Protein AF-A0A7C4S8L9-F1 (afdb_monomer_lite)

Sequence (72 aa):
MAEAKLLNINGDEILLEISGTLCHTCGFADYLEDFVYEMERVTSDYVASLKNYEQIGDNKFIVKYKIEKTKF

Foldseek 3Di:
DKDKDFPDDDDFKTKIKIFDDDDPPPCPVVVLQVVQVVVCVVDVQKGKDWDDKDAPDDRIIITMITIDGDDD

pLDDT: mean 85.16, std 9.03, range [54.0, 94.88]

Secondary structure (DSSP, 8-state):
-EEEEEEEEETTEEEEEEEES--TTTTHHHHHHHHHHHHHHH-TTEEEEEEEEEEEETTEEEEEEEEEE---

Structure (mmCIF, N/CA/C/O backbone):
data_AF-A0A7C4S8L9-F1
#
_entry.id   AF-A0A7C4S8L9-F1
#
loop_
_atom_site.group_PDB
_atom_site.id
_atom_site.type_symbol
_atom_site.label_atom_id
_atom_site.label_alt_id
_atom_site.label_comp_id
_atom_site.label_asym_id
_atom_site.label_entity_id
_atom_site.label_seq_id
_atom_site.pdbx_PDB_ins_code
_atom_site.Cartn_x
_atom_site.Cartn_y
_atom_site.Cartn_z
_atom_site.occupancy
_atom_site.B_iso_or_equiv
_atom_site.auth_seq_id
_atom_site.auth_comp_id
_atom_site.auth_asym_id
_atom_site.auth_atom_id
_atom_site.pdbx_PDB_model_num
ATOM 1 N N . MET A 1 1 ? -0.084 4.268 -19.201 1.00 64.44 1 MET A N 1
ATOM 2 C CA . MET A 1 1 ? -1.191 3.837 -18.318 1.00 64.44 1 MET A CA 1
ATOM 3 C C . MET A 1 1 ? -0.577 3.072 -17.165 1.00 64.44 1 MET A C 1
ATOM 5 O O . MET A 1 1 ? 0.417 2.391 -17.398 1.00 64.44 1 MET A O 1
ATOM 9 N N . ALA A 1 2 ? -1.109 3.255 -15.960 1.00 79.31 2 ALA A N 1
ATOM 10 C CA . ALA A 1 2 ? -0.679 2.550 -14.762 1.00 79.31 2 ALA A CA 1
ATOM 11 C C . ALA A 1 2 ? -1.842 1.704 -14.238 1.00 79.31 2 ALA A C 1
ATOM 13 O O . ALA A 1 2 ? -2.999 2.111 -14.345 1.00 79.31 2 ALA A O 1
ATOM 14 N N . GLU A 1 3 ? -1.526 0.536 -13.707 1.00 85.94 3 GLU A N 1
ATOM 15 C CA . GLU A 1 3 ? -2.455 -0.409 -13.104 1.00 85.94 3 GLU A CA 1
ATOM 16 C C . GLU A 1 3 ? -2.004 -0.710 -11.676 1.00 85.94 3 GLU A C 1
ATOM 18 O O . GLU A 1 3 ? -0.807 -0.788 -11.398 1.00 85.94 3 GLU A O 1
ATOM 23 N N . ALA A 1 4 ? -2.967 -0.873 -10.773 1.00 88.88 4 ALA A N 1
ATOM 24 C CA . ALA A 1 4 ? -2.729 -1.292 -9.401 1.00 88.88 4 ALA A CA 1
ATOM 25 C C . ALA A 1 4 ? -3.456 -2.614 -9.160 1.00 88.88 4 ALA A C 1
ATOM 27 O O . ALA A 1 4 ? -4.653 -2.744 -9.420 1.00 88.88 4 ALA A O 1
ATOM 28 N N . LYS A 1 5 ? -2.724 -3.599 -8.654 1.00 92.12 5 LYS A N 1
ATOM 29 C CA . LYS A 1 5 ? -3.211 -4.936 -8.361 1.00 92.12 5 LYS A CA 1
ATOM 30 C C . LYS A 1 5 ? -3.035 -5.218 -6.881 1.00 92.12 5 LYS A C 1
ATOM 32 O O . LYS A 1 5 ? -1.926 -5.202 -6.357 1.00 92.12 5 LYS A O 1
ATOM 37 N N . LEU A 1 6 ? -4.140 -5.523 -6.213 1.00 92.69 6 LEU A N 1
ATOM 38 C CA . LEU A 1 6 ? -4.111 -5.998 -4.839 1.00 92.69 6 LEU A CA 1
ATOM 39 C C . LEU A 1 6 ? -3.500 -7.401 -4.799 1.00 92.69 6 LEU A C 1
ATOM 41 O O . LEU A 1 6 ? -4.066 -8.341 -5.359 1.00 92.69 6 LEU A O 1
ATOM 45 N N . LEU A 1 7 ? -2.339 -7.534 -4.161 1.00 93.12 7 LEU A N 1
ATOM 46 C CA . LEU A 1 7 ? -1.659 -8.817 -4.008 1.00 93.12 7 LEU A CA 1
ATOM 47 C C . LEU A 1 7 ? -2.105 -9.544 -2.746 1.00 93.12 7 LEU A C 1
ATOM 49 O O . LEU A 1 7 ? -2.305 -10.756 -2.782 1.00 93.12 7 LEU A O 1
ATOM 53 N N . ASN A 1 8 ? -2.211 -8.820 -1.628 1.00 92.62 8 ASN A N 1
ATOM 54 C CA . ASN A 1 8 ? -2.579 -9.411 -0.348 1.00 92.62 8 ASN A CA 1
ATOM 55 C C . ASN A 1 8 ? -3.143 -8.372 0.634 1.00 92.62 8 ASN A C 1
ATOM 57 O O . ASN A 1 8 ? -2.771 -7.199 0.575 1.00 92.62 8 ASN A O 1
ATOM 61 N N . ILE A 1 9 ? -3.990 -8.832 1.557 1.00 89.50 9 ILE A N 1
ATOM 62 C CA . ILE A 1 9 ? -4.426 -8.102 2.752 1.00 89.50 9 ILE A CA 1
ATOM 63 C C . ILE A 1 9 ? -4.271 -9.045 3.946 1.00 89.50 9 ILE A C 1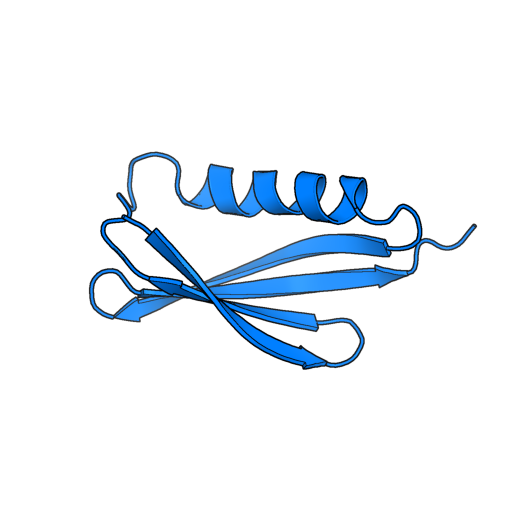
ATOM 65 O O . ILE A 1 9 ? -4.968 -10.054 4.032 1.00 89.50 9 ILE A O 1
ATOM 69 N N . ASN A 1 10 ? -3.385 -8.700 4.875 1.00 85.81 10 ASN A N 1
ATOM 70 C CA . ASN A 1 10 ? -3.112 -9.477 6.079 1.00 85.81 10 ASN A CA 1
ATOM 71 C C . ASN A 1 10 ? -3.316 -8.603 7.312 1.00 85.81 10 ASN A C 1
ATOM 73 O O . ASN A 1 10 ? -2.404 -7.881 7.688 1.00 85.81 10 ASN A O 1
ATOM 77 N N . GLY A 1 11 ? -4.480 -8.691 7.961 1.00 84.81 11 GLY A N 1
ATOM 78 C CA . GLY A 1 11 ? -4.739 -7.980 9.217 1.00 84.81 11 GLY A CA 1
ATOM 79 C C . GLY A 1 11 ? -4.529 -6.468 9.089 1.00 84.81 11 GLY A C 1
ATOM 80 O O . GLY A 1 11 ? -5.416 -5.770 8.605 1.00 84.81 11 GLY A O 1
ATOM 81 N N . ASP A 1 12 ? -3.364 -5.991 9.529 1.00 89.38 12 ASP A N 1
ATOM 82 C CA . ASP A 1 12 ? -2.916 -4.601 9.466 1.00 89.38 12 ASP A CA 1
ATOM 83 C C . ASP A 1 12 ? -2.018 -4.262 8.260 1.00 89.38 12 ASP A C 1
ATOM 85 O O . ASP A 1 12 ? -1.459 -3.175 8.223 1.00 89.38 12 ASP A O 1
ATOM 89 N N . GLU A 1 13 ? -1.869 -5.127 7.253 1.00 91.62 13 GLU A N 1
ATOM 90 C CA . GLU A 1 13 ? -1.014 -4.866 6.084 1.00 91.62 13 GLU A CA 1
ATOM 91 C C . GLU A 1 13 ? -1.734 -5.062 4.742 1.00 91.62 13 GLU A C 1
ATOM 93 O O . GLU A 1 13 ? -2.434 -6.053 4.529 1.00 91.62 13 GLU A O 1
ATOM 98 N N . ILE A 1 14 ? -1.491 -4.149 3.796 1.00 92.06 14 ILE A N 1
ATOM 99 C CA . ILE A 1 14 ? -1.884 -4.262 2.384 1.00 92.06 14 ILE A CA 1
ATOM 100 C C . ILE A 1 14 ? -0.625 -4.318 1.527 1.00 92.06 14 ILE A C 1
ATOM 102 O O . ILE A 1 14 ? 0.252 -3.459 1.641 1.00 92.06 14 ILE A O 1
ATOM 106 N N . LEU A 1 15 ? -0.583 -5.277 0.602 1.00 94.12 15 LEU A N 1
ATOM 107 C CA . LEU A 1 15 ? 0.386 -5.299 -0.489 1.00 94.12 15 LEU A CA 1
ATOM 108 C C . LEU A 1 15 ? -0.286 -5.003 -1.828 1.00 94.12 15 LEU A C 1
ATOM 110 O O . LEU A 1 15 ? -1.197 -5.721 -2.249 1.00 94.12 15 LEU A O 1
ATOM 114 N N . LEU A 1 16 ? 0.230 -3.992 -2.523 1.00 92.94 16 LEU A N 1
ATOM 115 C CA . LEU A 1 16 ? -0.152 -3.632 -3.884 1.00 92.94 16 LEU A CA 1
ATOM 116 C C . LEU A 1 16 ? 1.022 -3.847 -4.837 1.00 92.94 16 LEU A C 1
ATOM 118 O O . LEU A 1 16 ? 2.157 -3.506 -4.520 1.00 92.94 16 LEU A O 1
ATOM 122 N N . GLU A 1 17 ? 0.736 -4.367 -6.023 1.00 92.88 17 GLU A N 1
ATOM 123 C CA . GLU A 1 17 ? 1.616 -4.265 -7.180 1.00 92.88 17 GLU A CA 1
ATOM 124 C C . GLU A 1 17 ? 1.119 -3.119 -8.049 1.00 92.88 17 GLU A C 1
ATOM 126 O O . GLU A 1 17 ? -0.015 -3.146 -8.517 1.00 92.88 17 GLU A O 1
ATOM 131 N N . ILE A 1 18 ? 1.958 -2.119 -8.280 1.00 90.44 18 ILE A N 1
ATOM 132 C CA . ILE A 1 18 ? 1.674 -1.062 -9.241 1.00 90.44 18 ILE A CA 1
ATOM 133 C C . ILE A 1 18 ? 2.583 -1.278 -10.440 1.00 90.44 18 ILE A C 1
ATOM 135 O O . ILE A 1 18 ? 3.801 -1.384 -10.291 1.00 90.44 18 ILE A O 1
ATOM 139 N N . SER A 1 19 ? 2.002 -1.358 -11.632 1.00 88.94 19 SER A N 1
ATOM 140 C CA . SER A 1 19 ? 2.770 -1.509 -12.860 1.00 88.94 19 SER A CA 1
ATOM 141 C C . SER A 1 19 ? 2.319 -0.557 -13.958 1.00 88.94 19 SER A C 1
ATOM 143 O O . SER A 1 19 ? 1.204 -0.044 -13.945 1.00 88.94 19 SER A O 1
ATOM 145 N N . GLY A 1 20 ? 3.216 -0.272 -14.895 1.00 81.81 20 GLY A N 1
ATOM 146 C CA . GLY A 1 20 ? 2.950 0.606 -16.032 1.00 81.81 20 GLY A CA 1
ATOM 147 C C . GLY A 1 20 ? 3.938 1.759 -16.123 1.00 81.81 20 GLY A C 1
ATOM 148 O O . GLY A 1 20 ? 4.856 1.866 -15.322 1.00 81.81 20 GLY A O 1
ATOM 149 N N . THR A 1 21 ? 3.775 2.614 -17.133 1.00 74.75 21 THR A N 1
ATOM 150 C CA . THR A 1 21 ? 4.717 3.703 -17.446 1.00 74.75 21 THR A CA 1
ATOM 151 C C . THR A 1 21 ? 4.684 4.791 -16.367 1.00 74.75 21 THR A C 1
ATOM 153 O O . THR A 1 21 ? 4.042 5.827 -16.528 1.00 74.75 21 THR A O 1
ATOM 156 N N . LEU A 1 22 ? 5.333 4.519 -15.240 1.00 70.25 22 LEU A N 1
ATOM 157 C CA . LEU A 1 22 ? 5.399 5.364 -14.059 1.00 70.25 22 LEU A CA 1
ATOM 158 C C . LEU A 1 22 ? 6.750 6.064 -14.067 1.00 70.25 22 LEU A C 1
ATOM 160 O O . LEU A 1 22 ? 7.800 5.423 -14.075 1.00 70.25 22 LEU A O 1
ATOM 164 N N . CYS A 1 23 ? 6.731 7.393 -14.092 1.00 66.44 23 CYS A N 1
ATOM 165 C CA . CYS A 1 23 ? 7.968 8.149 -14.026 1.00 66.44 23 CYS A CA 1
ATOM 166 C C . CYS A 1 23 ? 8.448 8.208 -12.574 1.00 66.44 23 CYS A C 1
ATOM 168 O O . CYS A 1 23 ? 7.902 8.933 -11.742 1.00 66.44 23 CYS A O 1
ATOM 170 N N . HIS A 1 24 ? 9.495 7.440 -12.294 1.00 61.09 24 HIS A N 1
ATOM 171 C CA . HIS A 1 24 ? 10.089 7.289 -10.969 1.00 61.09 24 HIS A CA 1
ATOM 172 C C . HIS A 1 24 ? 10.589 8.612 -10.359 1.00 61.09 24 HIS A C 1
ATOM 174 O O . HIS A 1 24 ? 10.658 8.748 -9.140 1.00 61.09 24 HIS A O 1
ATOM 180 N N . THR A 1 25 ? 10.919 9.587 -11.210 1.00 63.72 25 THR A N 1
ATOM 181 C CA . THR A 1 25 ? 11.434 10.919 -10.859 1.00 63.72 25 THR A CA 1
ATOM 182 C C . THR A 1 25 ? 10.366 12.015 -10.813 1.00 63.72 25 THR A C 1
ATOM 184 O O . THR A 1 25 ? 10.674 13.122 -10.383 1.00 63.72 25 THR A O 1
ATOM 187 N N . CYS A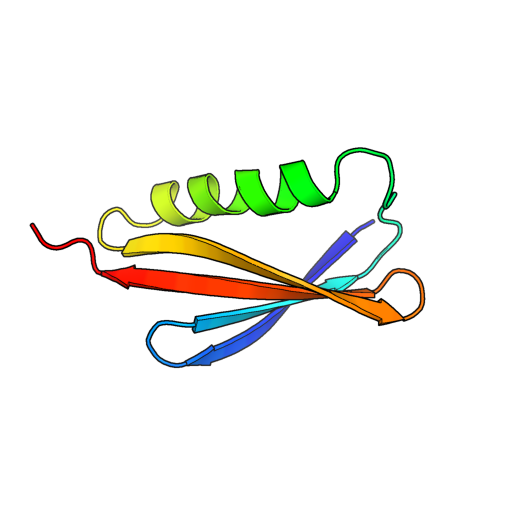 1 26 ? 9.119 11.748 -11.216 1.00 67.25 26 CYS A N 1
ATOM 188 C CA . CYS A 1 26 ? 8.053 12.763 -11.275 1.00 67.25 26 CYS A CA 1
ATOM 189 C C . CYS A 1 26 ? 7.097 12.734 -10.070 1.00 67.25 26 CYS A C 1
ATOM 191 O O . CYS A 1 26 ? 5.916 13.020 -10.234 1.00 67.25 26 CYS A O 1
ATOM 193 N N . GLY A 1 27 ? 7.576 12.387 -8.872 1.00 74.88 27 GLY A N 1
ATOM 194 C CA . GLY A 1 27 ? 6.718 12.381 -7.678 1.00 74.88 27 GLY A CA 1
ATOM 195 C C . GLY A 1 27 ? 5.888 11.106 -7.515 1.00 74.88 27 GLY A C 1
ATOM 196 O O . GLY A 1 27 ? 4.811 11.136 -6.941 1.00 74.88 27 GLY A O 1
ATOM 197 N N . PHE A 1 28 ? 6.386 9.963 -7.997 1.00 83.00 28 PHE A N 1
ATOM 198 C CA . PHE A 1 28 ? 5.743 8.668 -7.747 1.00 83.00 28 PHE A CA 1
ATOM 199 C C . PHE A 1 28 ? 5.540 8.404 -6.246 1.00 83.00 28 PHE A C 1
ATOM 201 O O . PHE A 1 28 ? 4.479 7.940 -5.855 1.00 83.00 28 PHE A O 1
ATOM 208 N N . ALA A 1 29 ? 6.527 8.746 -5.412 1.00 83.12 29 ALA A N 1
ATOM 209 C CA . ALA A 1 29 ? 6.411 8.630 -3.958 1.00 83.12 29 ALA A CA 1
ATOM 210 C C . ALA A 1 29 ? 5.276 9.501 -3.393 1.00 83.12 29 ALA A C 1
ATOM 212 O O . ALA A 1 29 ? 4.487 9.002 -2.603 1.00 83.12 29 ALA A O 1
ATOM 213 N N . ASP A 1 30 ? 5.147 10.737 -3.880 1.00 85.19 30 ASP A N 1
ATOM 214 C CA . ASP A 1 30 ? 4.080 11.668 -3.494 1.00 85.19 30 ASP A CA 1
ATOM 215 C C . ASP A 1 30 ? 2.700 11.064 -3.795 1.00 85.19 30 ASP A C 1
ATOM 217 O O . ASP A 1 30 ? 1.837 11.030 -2.932 1.00 85.19 30 ASP A O 1
ATOM 221 N N . TYR A 1 31 ? 2.539 10.419 -4.958 1.00 87.00 31 TYR A N 1
ATOM 222 C CA . TYR A 1 31 ? 1.315 9.679 -5.288 1.00 87.00 31 TYR A CA 1
ATOM 223 C C . TYR A 1 31 ? 1.028 8.513 -4.325 1.00 87.00 31 TYR A C 1
ATOM 225 O O . TYR A 1 31 ? -0.127 8.257 -3.984 1.00 87.00 31 TYR A O 1
ATOM 233 N N . LEU A 1 32 ? 2.063 7.784 -3.886 1.00 89.56 32 LEU A N 1
ATOM 234 C CA . LEU A 1 32 ? 1.894 6.699 -2.914 1.00 89.56 32 LEU A CA 1
ATOM 235 C C . LEU A 1 32 ? 1.481 7.219 -1.537 1.00 89.56 32 LEU A C 1
ATOM 237 O O . LEU A 1 32 ? 0.720 6.539 -0.844 1.00 89.56 32 LEU A O 1
ATOM 241 N N . GLU A 1 33 ? 1.995 8.381 -1.141 1.00 89.12 33 GLU A N 1
ATOM 242 C CA . GLU A 1 33 ? 1.616 9.067 0.091 1.00 89.12 33 GLU A CA 1
ATOM 243 C C . GLU A 1 33 ? 0.186 9.614 -0.011 1.00 89.12 33 GLU A C 1
ATOM 245 O O . GLU A 1 33 ? -0.609 9.382 0.895 1.00 89.12 33 GLU A O 1
ATOM 250 N N . ASP A 1 34 ? -0.194 10.213 -1.143 1.00 88.94 34 ASP A N 1
ATOM 251 C CA . ASP A 1 34 ? -1.542 10.748 -1.369 1.00 88.94 34 ASP A CA 1
ATOM 252 C C . ASP A 1 34 ? -2.621 9.648 -1.338 1.00 88.94 34 ASP A C 1
ATOM 254 O O . ASP A 1 34 ? -3.720 9.831 -0.812 1.00 88.94 34 ASP A O 1
ATOM 258 N N . PHE A 1 35 ? -2.281 8.443 -1.813 1.00 88.38 35 PHE A N 1
ATOM 259 C CA . PHE A 1 35 ? -3.180 7.286 -1.782 1.00 88.38 35 PHE A CA 1
ATOM 260 C C . PHE A 1 35 ? -3.622 6.894 -0.359 1.00 88.38 35 PHE A C 1
ATOM 262 O O . PHE A 1 35 ? -4.699 6.319 -0.188 1.00 88.38 35 PHE A O 1
ATOM 269 N N . VAL A 1 36 ? -2.836 7.227 0.673 1.00 90.31 36 VAL A N 1
ATOM 270 C CA . VAL A 1 36 ? -3.230 7.038 2.080 1.00 90.31 36 VAL A CA 1
ATOM 271 C C . VAL A 1 36 ? -4.503 7.815 2.398 1.00 90.31 36 VAL A C 1
ATOM 273 O O . VAL A 1 36 ? -5.451 7.236 2.930 1.00 90.31 36 VAL A O 1
ATOM 276 N N . TYR A 1 37 ? -4.561 9.085 2.000 1.00 88.56 37 TYR A N 1
ATOM 277 C CA . TYR A 1 37 ? -5.726 9.929 2.241 1.00 88.56 37 TYR A CA 1
ATOM 278 C C . TYR A 1 37 ? -6.954 9.417 1.490 1.00 88.56 37 TYR A C 1
ATOM 280 O O . TYR A 1 37 ? -8.057 9.428 2.032 1.00 88.56 37 TYR A O 1
ATOM 288 N N . GLU A 1 38 ? -6.782 8.900 0.272 1.00 88.19 38 GLU A N 1
ATOM 289 C CA . GLU A 1 38 ? -7.890 8.296 -0.475 1.00 88.19 38 GLU A CA 1
ATOM 290 C C . GLU A 1 38 ? -8.454 7.055 0.236 1.00 88.19 38 GLU A C 1
ATOM 292 O O . GLU A 1 38 ? -9.671 6.869 0.264 1.00 88.19 38 GLU A O 1
ATOM 297 N N . MET A 1 39 ? -7.607 6.240 0.877 1.00 85.81 39 MET A N 1
ATOM 298 C CA . MET A 1 39 ? -8.064 5.105 1.692 1.00 85.81 39 MET A CA 1
ATOM 299 C C . MET A 1 39 ? -8.859 5.562 2.924 1.00 85.81 39 MET A C 1
ATOM 301 O O . MET A 1 39 ? -9.932 5.019 3.198 1.00 85.81 39 MET A O 1
ATOM 305 N N . GLU A 1 40 ? -8.391 6.596 3.624 1.00 84.62 40 GLU A N 1
ATOM 306 C CA . GLU A 1 40 ? -9.093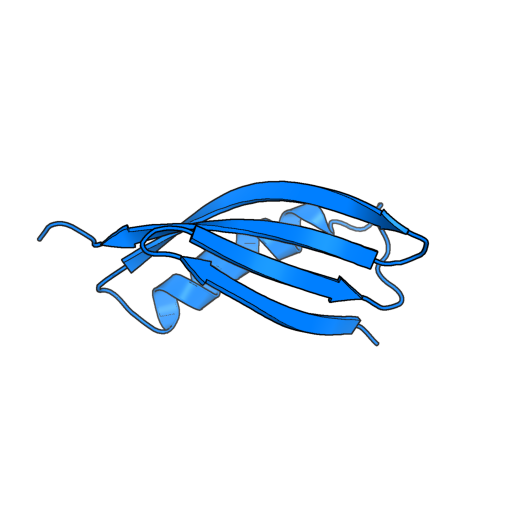 7.176 4.780 1.00 84.62 40 GLU A CA 1
ATOM 307 C C . GLU A 1 40 ? -10.420 7.854 4.390 1.00 84.62 40 GLU A C 1
ATOM 309 O O . GLU A 1 40 ? -11.383 7.865 5.159 1.00 84.62 40 GLU A O 1
ATOM 314 N N . ARG A 1 41 ? -10.526 8.384 3.163 1.00 85.38 41 ARG A N 1
ATOM 315 C CA . ARG A 1 41 ? -11.786 8.939 2.637 1.00 85.38 41 ARG A CA 1
ATOM 316 C C . ARG A 1 41 ? -12.850 7.872 2.398 1.00 85.38 41 ARG A C 1
ATOM 318 O O . ARG A 1 41 ? -14.038 8.186 2.461 1.00 85.38 41 ARG A O 1
ATOM 325 N N . VAL A 1 42 ? -12.448 6.632 2.113 1.00 85.81 42 VAL A N 1
ATOM 326 C CA . VAL A 1 42 ? -13.378 5.509 1.917 1.00 85.81 42 VAL A CA 1
ATOM 327 C C . VAL A 1 42 ? -13.871 4.960 3.257 1.00 85.81 42 VAL A C 1
ATOM 329 O O . VAL A 1 42 ? -15.021 4.530 3.353 1.00 85.81 42 VAL A O 1
ATOM 332 N N . THR A 1 43 ? -13.038 4.982 4.300 1.00 80.19 43 THR A N 1
ATOM 333 C CA . THR A 1 43 ? -13.418 4.501 5.632 1.00 80.19 43 THR A CA 1
ATOM 334 C C . THR A 1 43 ? -12.773 5.317 6.747 1.00 80.19 43 THR A C 1
ATOM 336 O O . THR A 1 43 ? -11.558 5.410 6.853 1.00 80.19 43 THR A O 1
ATOM 339 N N . SER A 1 44 ? -13.601 5.862 7.640 1.00 79.75 44 SER A N 1
ATOM 340 C CA . SER A 1 44 ? -13.123 6.565 8.837 1.00 79.75 44 SER A CA 1
ATOM 341 C C . SER A 1 44 ? -12.730 5.621 9.976 1.00 79.75 44 SER A C 1
ATOM 343 O O . SER A 1 44 ? -12.232 6.085 10.994 1.00 79.75 44 SER A O 1
ATOM 345 N N . ASP A 1 45 ? -12.962 4.312 9.839 1.00 84.25 45 ASP A N 1
ATOM 346 C CA . ASP A 1 45 ? -12.632 3.314 10.863 1.00 84.25 45 ASP A CA 1
ATOM 347 C C . ASP A 1 45 ? -11.152 2.914 10.850 1.00 84.25 45 ASP A C 1
ATOM 349 O O . ASP A 1 45 ? -10.680 2.271 11.790 1.00 84.25 45 ASP A O 1
ATOM 353 N N . TYR A 1 46 ? -10.417 3.267 9.797 1.00 84.00 46 TYR A N 1
ATOM 354 C CA . TYR A 1 46 ? -9.056 2.810 9.568 1.00 84.00 46 TYR A CA 1
ATOM 355 C C . TYR A 1 46 ? -8.160 3.952 9.094 1.00 84.00 46 TYR A C 1
ATOM 357 O O . TYR A 1 46 ? -8.537 4.719 8.216 1.00 84.00 46 TYR A O 1
ATOM 365 N N . VAL A 1 47 ? -6.956 4.016 9.657 1.00 86.94 47 VAL A N 1
ATOM 366 C CA . VAL A 1 47 ? -5.879 4.917 9.245 1.00 86.94 47 VAL A CA 1
ATOM 367 C C . VAL A 1 47 ? -4.856 4.094 8.482 1.00 86.94 47 VAL A C 1
ATOM 369 O O . VAL A 1 47 ? -4.375 3.077 8.990 1.00 86.94 47 VAL A O 1
ATOM 372 N N . ALA A 1 48 ? -4.527 4.512 7.265 1.00 89.69 48 ALA A N 1
ATOM 373 C CA . ALA A 1 48 ? -3.466 3.892 6.487 1.00 89.69 48 ALA A CA 1
ATOM 374 C C . ALA A 1 48 ? -2.139 4.647 6.670 1.00 89.69 48 ALA A C 1
ATOM 376 O O . ALA A 1 48 ? -2.091 5.804 7.078 1.00 89.69 48 ALA A O 1
ATOM 377 N N . SER A 1 49 ? -1.018 3.990 6.402 1.00 91.62 49 SER A N 1
ATOM 378 C CA . SER A 1 49 ? 0.301 4.622 6.380 1.00 91.62 49 SER 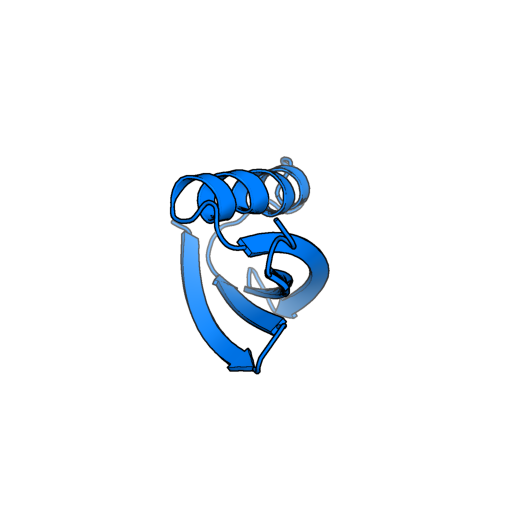A CA 1
ATOM 379 C C . SER A 1 49 ? 1.199 3.892 5.395 1.00 91.62 49 SER A C 1
ATOM 381 O O . SER A 1 49 ? 1.279 2.660 5.418 1.00 91.62 4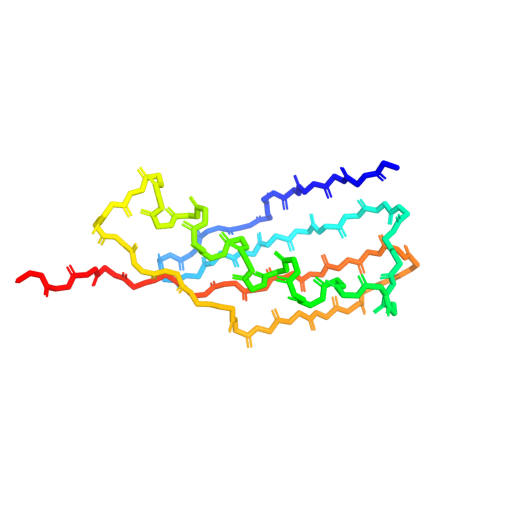9 SER A O 1
ATOM 383 N N . LEU A 1 50 ? 1.903 4.634 4.541 1.00 92.94 50 LEU A N 1
ATOM 384 C CA . LEU A 1 50 ? 2.900 4.056 3.644 1.00 92.94 50 LEU A CA 1
ATOM 385 C C . LEU A 1 50 ? 4.061 3.493 4.477 1.00 92.94 50 LEU A C 1
ATOM 387 O O . LEU A 1 50 ? 4.710 4.223 5.225 1.00 92.94 50 LEU A O 1
ATOM 391 N N . LYS A 1 51 ? 4.317 2.183 4.379 1.00 93.44 51 LYS A N 1
ATOM 392 C CA . LYS A 1 51 ? 5.432 1.537 5.089 1.00 93.44 51 LYS A CA 1
ATOM 393 C C . LYS A 1 51 ? 6.701 1.538 4.270 1.00 93.44 51 LYS A C 1
ATOM 395 O O . LYS A 1 51 ? 7.750 1.930 4.768 1.00 93.44 51 LYS A O 1
ATOM 400 N N . ASN A 1 52 ? 6.607 1.027 3.052 1.00 92.00 52 ASN A N 1
ATOM 401 C CA . ASN A 1 52 ? 7.718 0.984 2.121 1.00 92.00 52 ASN A CA 1
ATOM 402 C C . ASN A 1 52 ? 7.199 0.742 0.704 1.00 92.00 52 ASN A C 1
ATOM 404 O O . ASN A 1 52 ? 6.096 0.222 0.518 1.00 92.00 52 ASN A O 1
ATOM 408 N N . TYR A 1 53 ? 8.030 1.036 -0.286 1.00 91.56 53 TYR A N 1
ATOM 409 C CA . TYR A 1 53 ? 7.834 0.565 -1.647 1.00 91.56 53 TYR A CA 1
ATOM 410 C C . TYR A 1 53 ? 9.165 0.119 -2.246 1.00 91.56 53 TYR A C 1
ATOM 412 O O . TYR A 1 53 ? 10.224 0.661 -1.937 1.00 91.56 53 TYR A O 1
ATOM 420 N N . GLU A 1 54 ? 9.113 -0.903 -3.089 1.00 90.62 54 GLU A N 1
ATOM 421 C CA . GLU A 1 54 ? 10.291 -1.538 -3.672 1.00 90.62 54 GLU A CA 1
ATOM 422 C C . GLU A 1 54 ? 10.058 -1.752 -5.168 1.00 90.62 54 GLU A C 1
ATOM 424 O O . GLU A 1 54 ? 9.004 -2.241 -5.583 1.00 90.62 54 GLU A O 1
ATOM 429 N N . GLN A 1 55 ? 11.043 -1.391 -5.990 1.00 88.50 55 GLN A N 1
ATOM 430 C CA . GLN A 1 55 ? 11.006 -1.678 -7.419 1.00 88.50 55 GLN A CA 1
ATOM 431 C C . GLN A 1 55 ? 11.465 -3.120 -7.658 1.00 88.50 55 GLN A C 1
ATOM 433 O O . GLN A 1 55 ? 12.594 -3.479 -7.331 1.00 88.50 55 GLN A O 1
ATOM 438 N N . ILE A 1 56 ? 10.599 -3.942 -8.251 1.00 88.88 56 ILE A N 1
ATOM 439 C CA . ILE A 1 56 ? 10.874 -5.370 -8.512 1.00 88.88 56 ILE A CA 1
ATOM 440 C C . ILE A 1 56 ? 11.131 -5.678 -9.993 1.00 88.88 56 ILE A C 1
ATOM 442 O O . ILE A 1 56 ? 11.355 -6.828 -10.365 1.00 88.88 56 ILE A O 1
ATOM 446 N N . GLY A 1 57 ? 11.097 -4.664 -10.856 1.00 82.56 57 GLY A N 1
ATOM 447 C CA . GLY A 1 57 ? 11.397 -4.797 -12.275 1.00 82.56 57 GLY A CA 1
ATOM 448 C C . GLY A 1 57 ? 11.215 -3.488 -13.031 1.00 82.56 57 GLY A C 1
ATOM 449 O O . GLY A 1 57 ? 10.958 -2.433 -12.444 1.00 82.56 57 GLY A O 1
ATOM 450 N N . ASP A 1 58 ? 11.321 -3.568 -14.353 1.00 79.94 58 ASP A N 1
ATOM 451 C CA . ASP A 1 58 ? 11.045 -2.433 -15.224 1.00 79.94 58 ASP A CA 1
ATOM 452 C C . ASP A 1 58 ? 9.582 -2.018 -15.045 1.00 79.94 58 ASP A C 1
ATOM 454 O O . ASP A 1 58 ? 8.673 -2.817 -15.288 1.00 79.94 58 ASP A O 1
ATOM 458 N N . ASN A 1 59 ? 9.352 -0.788 -14.575 1.00 83.12 59 ASN A N 1
ATOM 459 C CA . ASN A 1 59 ? 8.010 -0.230 -14.409 1.00 83.12 59 ASN A CA 1
ATOM 460 C C . ASN A 1 59 ? 7.077 -1.0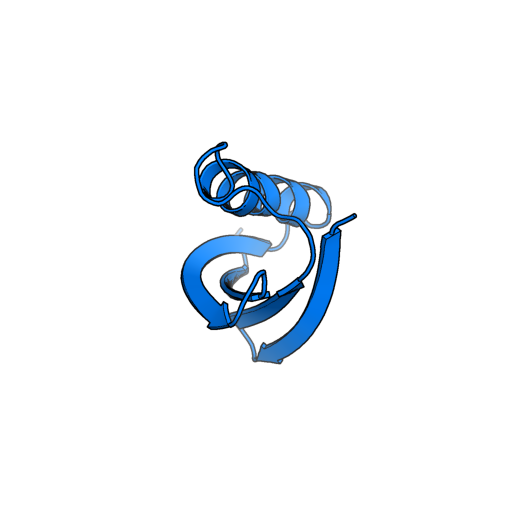36 -13.475 1.00 83.12 59 ASN A C 1
ATOM 462 O O . ASN A 1 59 ? 5.861 -1.032 -13.679 1.00 83.12 59 ASN A O 1
ATOM 466 N N . LYS A 1 60 ? 7.626 -1.740 -12.470 1.00 88.81 60 LYS A N 1
ATOM 467 C CA . LYS A 1 60 ? 6.861 -2.515 -11.475 1.00 88.81 60 LYS A CA 1
ATOM 468 C C . LYS A 1 60 ? 7.292 -2.228 -10.043 1.00 88.81 60 LYS A C 1
ATOM 470 O O . LYS A 1 60 ? 8.474 -2.324 -9.711 1.00 88.81 60 LYS A O 1
ATOM 475 N N . PHE A 1 61 ? 6.302 -1.994 -9.192 1.00 90.44 61 PHE A N 1
ATOM 476 C CA . PHE A 1 61 ? 6.461 -1.582 -7.806 1.00 90.44 61 PHE A CA 1
ATOM 477 C C . PHE A 1 61 ? 5.636 -2.452 -6.887 1.00 90.44 61 PHE A C 1
ATOM 479 O O . PHE A 1 61 ? 4.449 -2.644 -7.124 1.00 90.44 61 PHE A O 1
ATOM 486 N N . ILE A 1 62 ? 6.249 -2.918 -5.809 1.00 93.19 62 ILE A N 1
ATOM 487 C CA . ILE A 1 62 ? 5.524 -3.468 -4.673 1.00 93.19 62 ILE A CA 1
ATOM 488 C C . ILE A 1 62 ? 5.420 -2.377 -3.629 1.00 93.19 62 ILE A C 1
ATOM 490 O O . ILE A 1 62 ? 6.437 -1.877 -3.158 1.00 93.19 62 ILE A O 1
ATOM 494 N N . VAL A 1 63 ? 4.197 -2.024 -3.264 1.00 93.88 63 VAL A N 1
ATOM 495 C CA . VAL A 1 63 ? 3.904 -1.012 -2.256 1.00 93.88 63 VAL A CA 1
ATOM 496 C C . VAL A 1 63 ? 3.260 -1.694 -1.064 1.00 93.88 63 VAL A C 1
ATOM 498 O O . VAL A 1 63 ? 2.318 -2.475 -1.212 1.00 93.88 63 VAL A O 1
ATOM 501 N N . LYS A 1 64 ? 3.796 -1.413 0.121 1.00 94.88 64 LYS A N 1
ATOM 502 C CA . LYS A 1 64 ? 3.315 -1.942 1.392 1.00 94.88 64 LYS A CA 1
ATOM 503 C C . LYS A 1 64 ? 2.701 -0.801 2.188 1.00 94.88 64 LYS A C 1
ATOM 505 O O . LYS A 1 64 ? 3.391 0.165 2.523 1.00 94.88 64 LYS A O 1
ATOM 510 N N . TYR A 1 65 ? 1.426 -0.943 2.521 1.00 93.94 65 TYR A N 1
ATOM 511 C CA . TYR A 1 65 ? 0.724 -0.053 3.437 1.00 93.94 65 TYR A CA 1
ATOM 512 C C . TYR A 1 65 ? 0.430 -0.787 4.734 1.00 93.94 65 TYR A C 1
ATOM 514 O O . TYR A 1 65 ? 0.085 -1.967 4.716 1.00 93.94 65 TYR A O 1
ATOM 522 N N . LYS A 1 66 ? 0.534 -0.072 5.851 1.00 93.00 66 LYS A N 1
ATOM 523 C CA . LYS A 1 66 ? -0.029 -0.516 7.121 1.00 93.00 66 LYS A CA 1
ATOM 524 C C . LYS A 1 66 ? -1.401 0.120 7.300 1.00 93.00 66 LYS A C 1
ATOM 526 O O . LYS A 1 66 ? -1.555 1.297 6.995 1.00 93.00 66 LYS A O 1
ATOM 531 N N . ILE A 1 67 ? -2.363 -0.642 7.795 1.00 90.88 67 ILE A N 1
ATOM 532 C CA . ILE A 1 67 ? -3.683 -0.176 8.193 1.00 90.88 67 ILE A CA 1
ATOM 533 C C . ILE A 1 67 ? -3.844 -0.389 9.691 1.00 90.88 67 ILE A C 1
ATOM 535 O O . ILE A 1 67 ? -3.660 -1.492 10.195 1.00 90.88 67 ILE A O 1
ATOM 539 N N . GLU A 1 68 ? -4.273 0.634 10.408 1.00 89.69 68 GLU A N 1
ATOM 540 C CA . GLU A 1 68 ? -4.573 0.534 11.829 1.00 89.69 68 GLU A CA 1
ATOM 541 C C . GLU A 1 68 ? -6.009 0.968 12.063 1.00 89.69 68 GLU A C 1
ATOM 543 O O . GLU A 1 68 ? -6.460 1.981 11.533 1.00 89.69 68 GLU A O 1
ATOM 548 N N . LYS A 1 69 ? -6.756 0.195 12.852 1.00 85.25 69 LYS A N 1
ATOM 549 C CA . LYS A 1 69 ? -8.108 0.603 13.225 1.00 85.25 69 LYS A CA 1
ATOM 550 C C . LYS A 1 69 ? -8.012 1.859 14.087 1.00 85.25 69 LYS A C 1
ATOM 552 O O . LYS A 1 69 ? -7.313 1.842 15.105 1.00 85.25 69 LYS A O 1
ATOM 557 N N . THR A 1 70 ? -8.718 2.919 13.707 1.00 78.31 70 THR A N 1
ATOM 558 C CA . THR A 1 70 ? -8.792 4.116 14.538 1.00 78.31 70 THR A CA 1
ATOM 559 C C . THR A 1 70 ? -9.478 3.739 15.853 1.00 78.31 70 THR A C 1
ATOM 561 O O . THR A 1 70 ? -10.552 3.128 15.874 1.00 78.31 70 THR A O 1
ATOM 564 N N . LYS A 1 71 ? -8.810 3.997 16.980 1.00 60.53 71 LYS A N 1
ATOM 565 C CA . LYS A 1 71 ? -9.410 3.817 18.303 1.00 60.53 71 LYS A CA 1
ATOM 566 C C . LYS A 1 71 ? -10.180 5.094 18.620 1.00 60.53 71 LYS A C 1
ATOM 568 O O . LYS A 1 71 ? -9.561 6.085 18.997 1.00 60.53 71 LYS A O 1
ATOM 573 N N . PHE A 1 72 ? -11.495 5.051 18.423 1.00 54.00 72 PHE A N 1
ATOM 574 C CA . PHE A 1 72 ? -12.421 5.989 19.056 1.00 54.00 72 PHE A CA 1
ATOM 575 C C . PHE A 1 72 ? -12.446 5.772 20.572 1.00 54.00 72 PHE A C 1
ATOM 577 O O . PHE A 1 72 ? -12.396 4.591 20.998 1.00 54.00 72 PHE A O 1
#

Radius of gyration: 12.58 Å; chains: 1; bounding box: 25×22×37 Å